Protein AF-A0A8W8IW56-F1 (afdb_monomer_lite)

Sequence (76 aa):
KAILLATVLFSIGTILLVVGALLLSGNISAEYADRTWPVLIIGALMFIPGAYHVRIAYYAYKGYDGFSYDDIPEFD

Radius of gyration: 15.94 Å; chains: 1; bounding box: 30×25×46 Å

Structure (mmCIF, N/CA/C/O backbone):
data_AF-A0A8W8IW56-F1
#
_entry.id   AF-A0A8W8IW56-F1
#
loop_
_atom_site.group_PDB
_atom_site.id
_atom_site.type_symbol
_atom_site.label_atom_id
_atom_site.label_alt_id
_atom_site.label_comp_id
_atom_site.label_asym_id
_atom_site.label_entity_id
_atom_site.label_seq_id
_atom_site.pdbx_PDB_ins_code
_atom_site.Cartn_x
_atom_site.Cartn_y
_atom_site.Cartn_z
_atom_site.occupancy
_atom_site.B_iso_or_equiv
_atom_site.auth_seq_id
_atom_site.auth_comp_id
_atom_site.auth_asym_id
_atom_site.auth_atom_id
_atom_site.pdbx_PDB_model_num
ATOM 1 N N . LYS A 1 1 ? -16.797 5.103 6.730 1.00 58.44 1 LYS A N 1
ATOM 2 C CA . LYS A 1 1 ? -16.216 5.559 5.433 1.00 58.44 1 LYS A CA 1
ATOM 3 C C . LYS A 1 1 ? -14.693 5.374 5.370 1.00 58.44 1 LYS A C 1
ATOM 5 O O . LYS A 1 1 ? -14.205 4.868 4.368 1.00 58.44 1 LYS A O 1
ATOM 10 N N . ALA A 1 2 ? -13.964 5.678 6.450 1.00 69.38 2 ALA A N 1
ATOM 11 C CA . ALA A 1 2 ? -12.506 5.538 6.555 1.00 69.38 2 ALA A CA 1
ATOM 12 C C . ALA A 1 2 ? -11.948 4.148 6.179 1.00 69.38 2 ALA A C 1
ATOM 14 O O . ALA A 1 2 ? -10.968 4.052 5.453 1.00 69.38 2 ALA A O 1
ATOM 15 N N . ILE A 1 3 ? -12.612 3.066 6.606 1.00 71.56 3 ILE A N 1
ATOM 16 C CA . ILE A 1 3 ? -12.185 1.685 6.312 1.00 71.56 3 ILE A CA 1
ATOM 17 C C . ILE A 1 3 ? -12.247 1.378 4.809 1.00 71.56 3 ILE A C 1
ATOM 19 O O . ILE A 1 3 ? -11.361 0.713 4.274 1.00 71.56 3 ILE A O 1
ATOM 23 N N . LEU A 1 4 ? -13.270 1.886 4.112 1.00 76.25 4 LEU A N 1
ATOM 24 C CA . LEU A 1 4 ? -13.400 1.712 2.665 1.00 76.25 4 LEU A CA 1
ATOM 25 C C . LEU A 1 4 ? -12.239 2.407 1.948 1.00 76.25 4 LEU A C 1
ATOM 27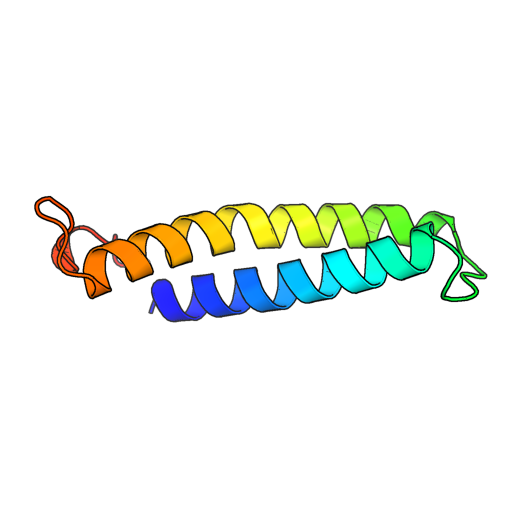 O O . LEU A 1 4 ? -11.579 1.798 1.113 1.00 76.25 4 LEU A O 1
ATOM 31 N N . LEU A 1 5 ? -11.946 3.651 2.338 1.00 79.62 5 LEU A N 1
ATOM 32 C CA . LEU A 1 5 ? -10.829 4.420 1.798 1.00 79.62 5 LEU A CA 1
ATOM 33 C C . LEU A 1 5 ? -9.488 3.725 2.078 1.00 79.62 5 LEU A C 1
ATOM 35 O O . LEU A 1 5 ? -8.716 3.505 1.152 1.00 79.62 5 LEU A O 1
ATOM 39 N N . ALA A 1 6 ? -9.251 3.273 3.309 1.00 80.94 6 ALA A N 1
ATOM 40 C CA . ALA A 1 6 ? -8.061 2.510 3.682 1.00 80.94 6 ALA A CA 1
ATOM 41 C C . ALA A 1 6 ? -7.879 1.232 2.853 1.00 80.94 6 ALA A C 1
ATOM 43 O O . ALA A 1 6 ? -6.778 0.947 2.386 1.00 80.94 6 ALA A O 1
ATOM 44 N N . THR A 1 7 ? -8.964 0.487 2.635 1.00 78.31 7 THR A N 1
ATOM 45 C CA . THR A 1 7 ? -8.946 -0.745 1.835 1.00 78.31 7 THR A CA 1
ATOM 46 C C . THR A 1 7 ? -8.619 -0.441 0.375 1.00 78.31 7 THR A C 1
ATOM 48 O O . THR A 1 7 ? -7.833 -1.159 -0.243 1.00 78.31 7 THR A O 1
ATOM 51 N N . VAL A 1 8 ? -9.161 0.649 -0.173 1.00 84.38 8 VAL A N 1
ATOM 52 C CA . VAL A 1 8 ? -8.866 1.104 -1.539 1.00 84.38 8 VAL A CA 1
ATOM 53 C C . VAL A 1 8 ? -7.407 1.552 -1.662 1.00 84.38 8 VAL A C 1
ATOM 55 O O . VAL A 1 8 ? -6.716 1.093 -2.570 1.00 84.38 8 VAL A O 1
ATOM 58 N N . LEU A 1 9 ? -6.907 2.374 -0.732 1.00 86.12 9 LEU A N 1
ATOM 59 C CA . LEU A 1 9 ? -5.505 2.811 -0.709 1.00 86.12 9 LEU A CA 1
ATOM 60 C C . LEU A 1 9 ? -4.546 1.622 -0.602 1.00 86.12 9 LEU A C 1
ATOM 62 O O . LEU A 1 9 ? -3.577 1.549 -1.354 1.00 86.12 9 LEU A O 1
ATOM 66 N N . PHE A 1 10 ? -4.844 0.670 0.283 1.00 86.06 10 PHE A N 1
ATOM 67 C CA . PHE A 1 10 ? -4.064 -0.553 0.446 1.00 86.06 10 PHE A CA 1
ATOM 68 C C . PHE A 1 10 ? -4.040 -1.386 -0.838 1.00 86.06 10 PHE A C 1
ATOM 70 O O . PHE A 1 10 ? -2.975 -1.815 -1.283 1.00 86.06 10 PHE A O 1
ATOM 77 N N . SER A 1 11 ? -5.206 -1.585 -1.458 1.00 89.31 11 SER A N 1
ATOM 78 C CA . SER A 1 11 ? -5.340 -2.391 -2.675 1.00 89.31 11 SER A CA 1
ATOM 79 C C . SER A 1 11 ? -4.576 -1.762 -3.840 1.00 89.31 11 SER A C 1
ATOM 81 O O . SER A 1 11 ? -3.769 -2.431 -4.484 1.00 89.31 11 SER A O 1
ATOM 83 N N . ILE A 1 12 ? -4.765 -0.459 -4.070 1.00 90.94 12 ILE A N 1
ATOM 84 C CA . ILE A 1 12 ? -4.080 0.275 -5.142 1.00 90.94 12 ILE A CA 1
ATOM 85 C C . ILE A 1 12 ? -2.571 0.344 -4.873 1.00 90.94 12 ILE A C 1
ATOM 87 O O . ILE A 1 12 ? -1.782 0.072 -5.775 1.00 90.94 12 ILE A O 1
ATOM 91 N N . GLY A 1 13 ? -2.156 0.636 -3.636 1.00 89.31 13 GLY A N 1
ATOM 92 C CA . GLY A 1 13 ? -0.745 0.659 -3.246 1.00 89.31 13 GLY A CA 1
ATOM 93 C C . GLY A 1 13 ? -0.055 -0.689 -3.463 1.00 89.31 13 GLY A C 1
ATOM 94 O O . GLY A 1 13 ? 1.034 -0.739 -4.029 1.00 89.31 13 GLY A O 1
ATOM 95 N N . THR A 1 14 ? -0.722 -1.793 -3.112 1.00 91.38 14 THR A N 1
ATOM 96 C CA . THR A 1 14 ? -0.213 -3.156 -3.348 1.00 91.38 14 THR A CA 1
ATOM 97 C C . THR A 1 14 ? -0.042 -3.437 -4.839 1.00 91.38 14 THR A C 1
ATOM 99 O O . THR A 1 14 ? 1.004 -3.934 -5.248 1.00 91.38 14 THR A O 1
ATOM 102 N N . ILE A 1 15 ? -1.032 -3.086 -5.667 1.00 92.56 15 ILE A N 1
ATOM 103 C CA . ILE A 1 15 ? -0.956 -3.274 -7.124 1.00 92.56 15 ILE A CA 1
ATOM 104 C C . ILE A 1 15 ? 0.221 -2.481 -7.704 1.00 92.56 15 ILE A C 1
ATOM 106 O O . ILE A 1 15 ? 1.015 -3.035 -8.462 1.00 92.56 15 ILE A O 1
ATOM 110 N N . LEU A 1 16 ? 0.375 -1.212 -7.318 1.00 90.25 16 LEU A N 1
ATOM 111 C CA . LEU A 1 16 ? 1.479 -0.366 -7.779 1.00 90.25 16 LEU A CA 1
ATOM 112 C C . LEU A 1 16 ? 2.845 -0.912 -7.347 1.00 90.25 16 LEU A C 1
ATOM 114 O O . LEU A 1 16 ? 3.777 -0.904 -8.148 1.00 90.25 16 LEU A O 1
ATOM 118 N N . LEU A 1 17 ? 2.964 -1.441 -6.126 1.00 92.12 17 LEU A N 1
ATOM 119 C CA . LEU A 1 17 ? 4.193 -2.081 -5.654 1.00 92.12 17 LEU A CA 1
ATOM 120 C C . LEU A 1 17 ? 4.524 -3.352 -6.440 1.00 92.12 17 LEU A C 1
ATOM 122 O O . LEU A 1 17 ? 5.675 -3.536 -6.827 1.00 92.12 17 LEU A O 1
ATOM 126 N N . VAL A 1 18 ? 3.533 -4.203 -6.719 1.00 91.56 18 VAL A N 1
ATOM 127 C CA . VAL A 1 18 ? 3.726 -5.419 -7.527 1.00 91.56 18 VAL A CA 1
ATOM 128 C C . VAL A 1 18 ? 4.160 -5.056 -8.945 1.00 91.56 18 VAL A C 1
ATOM 130 O O . VAL A 1 18 ? 5.141 -5.603 -9.446 1.00 91.56 18 VAL A O 1
ATOM 133 N N . VAL A 1 19 ? 3.483 -4.096 -9.579 1.00 88.56 19 VAL A N 1
ATOM 134 C CA . VAL A 1 19 ? 3.837 -3.623 -10.925 1.00 88.56 19 VAL A CA 1
ATOM 135 C C . VAL A 1 19 ? 5.234 -3.000 -10.936 1.00 88.56 19 VAL A C 1
ATOM 137 O O . VAL A 1 19 ? 6.048 -3.343 -11.791 1.00 88.56 19 VAL A O 1
ATOM 140 N N . GLY A 1 20 ? 5.553 -2.141 -9.966 1.00 86.62 20 GLY A N 1
ATOM 141 C CA . GLY A 1 20 ? 6.878 -1.540 -9.826 1.00 86.62 20 GLY A CA 1
ATOM 142 C C . GLY A 1 20 ? 7.983 -2.576 -9.592 1.00 86.62 20 GLY A C 1
ATOM 143 O O . GLY A 1 20 ? 9.059 -2.463 -10.172 1.00 86.62 20 GLY A O 1
ATOM 144 N N . ALA A 1 21 ? 7.717 -3.623 -8.807 1.00 87.88 21 ALA A N 1
ATOM 145 C CA . ALA A 1 21 ? 8.669 -4.706 -8.569 1.00 87.88 21 ALA A CA 1
ATOM 146 C C . ALA A 1 21 ? 8.900 -5.559 -9.828 1.00 87.88 21 ALA A C 1
ATOM 148 O O . ALA A 1 21 ? 10.038 -5.925 -10.121 1.00 87.88 21 ALA A O 1
ATOM 149 N N . LEU A 1 22 ? 7.847 -5.839 -10.605 1.00 87.94 22 LEU A N 1
ATOM 150 C CA . LEU A 1 22 ? 7.955 -6.555 -11.882 1.00 87.94 22 LEU A CA 1
ATOM 151 C C . LEU A 1 22 ? 8.738 -5.754 -12.931 1.00 87.94 22 LEU A C 1
ATOM 153 O O . LEU A 1 22 ? 9.550 -6.335 -13.654 1.00 87.94 22 LEU A O 1
ATOM 157 N N . LEU A 1 23 ? 8.528 -4.434 -12.977 1.00 85.88 23 LEU A N 1
ATOM 158 C CA . LEU A 1 23 ? 9.304 -3.507 -13.807 1.00 85.88 23 LEU A CA 1
ATOM 159 C C . LEU A 1 23 ? 10.781 -3.485 -13.383 1.00 85.88 23 LEU A C 1
ATOM 161 O O . LEU A 1 23 ? 11.658 -3.630 -14.230 1.00 85.88 23 LEU A O 1
ATOM 165 N N . LEU A 1 24 ? 11.065 -3.381 -12.078 1.00 83.69 24 LEU A N 1
ATOM 166 C CA . LEU A 1 24 ? 12.437 -3.348 -11.553 1.00 83.69 24 LEU A CA 1
ATOM 167 C C . LEU A 1 24 ? 13.182 -4.668 -11.789 1.00 83.69 24 LEU A C 1
ATOM 169 O O . LEU A 1 24 ? 14.366 -4.668 -12.110 1.00 83.69 24 LEU A O 1
ATOM 173 N N . SER A 1 25 ? 12.485 -5.795 -11.651 1.00 84.44 25 SER A N 1
ATOM 174 C CA . SER A 1 25 ? 13.047 -7.128 -11.874 1.00 84.44 25 SER A CA 1
ATOM 175 C C . SER A 1 25 ? 13.294 -7.445 -13.358 1.00 84.44 25 SER A C 1
ATOM 177 O O . SER A 1 25 ? 13.791 -8.531 -13.657 1.00 84.44 25 SER A O 1
ATOM 179 N N . GLY A 1 26 ? 12.916 -6.559 -14.287 1.00 79.12 26 GLY A N 1
ATOM 180 C CA . GLY A 1 26 ? 13.078 -6.770 -15.728 1.00 79.12 26 GLY A CA 1
ATOM 181 C C . GLY A 1 26 ? 12.135 -7.820 -16.325 1.00 79.12 26 GLY A C 1
ATOM 182 O O . GLY A 1 26 ? 12.316 -8.209 -17.474 1.00 79.12 26 GLY A O 1
ATOM 183 N N . ASN A 1 27 ? 11.119 -8.269 -15.572 1.00 81.19 27 ASN A N 1
ATOM 184 C CA . ASN A 1 27 ? 10.070 -9.158 -16.093 1.00 81.19 27 ASN A CA 1
ATOM 185 C C . ASN A 1 27 ? 9.179 -8.432 -17.111 1.00 81.19 27 ASN A C 1
ATOM 187 O O . ASN A 1 27 ? 8.618 -9.054 -18.010 1.00 81.19 27 ASN A O 1
ATOM 191 N N . ILE A 1 28 ? 9.052 -7.111 -16.970 1.00 77.44 28 ILE A N 1
ATOM 192 C CA . ILE A 1 28 ? 8.402 -6.232 -17.939 1.00 77.44 28 ILE A CA 1
ATOM 193 C C . ILE A 1 28 ? 9.505 -5.388 -18.577 1.00 77.44 28 ILE A C 1
ATOM 195 O O . ILE A 1 28 ? 10.274 -4.744 -17.864 1.00 77.44 28 ILE A O 1
ATOM 199 N N . SER A 1 29 ? 9.585 -5.392 -19.911 1.00 67.88 29 SER A N 1
ATOM 200 C CA . SER A 1 29 ? 10.493 -4.523 -20.666 1.00 67.88 29 SER A CA 1
ATOM 201 C C . SER A 1 29 ? 10.122 -3.062 -20.399 1.00 67.88 29 SER A C 1
ATOM 203 O O . SER A 1 29 ? 9.189 -2.513 -20.982 1.00 67.88 29 SER A O 1
ATOM 205 N N . ALA A 1 30 ? 10.815 -2.451 -19.443 1.00 64.38 30 ALA A N 1
ATOM 206 C CA . ALA A 1 30 ? 10.670 -1.046 -19.126 1.00 64.38 30 ALA A CA 1
ATOM 207 C C . ALA A 1 30 ? 11.607 -0.255 -20.043 1.00 64.38 30 ALA A C 1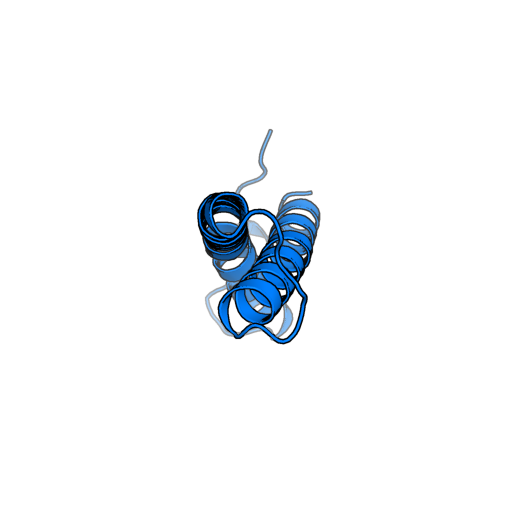
ATOM 209 O O . ALA A 1 30 ? 12.771 -0.042 -19.718 1.00 64.38 30 ALA A O 1
ATOM 210 N N . GLU A 1 31 ? 11.091 0.208 -21.184 1.00 66.25 31 GLU A N 1
ATOM 211 C CA . GLU A 1 31 ? 11.797 1.163 -22.058 1.00 66.25 31 GLU A CA 1
ATOM 212 C C . GLU A 1 31 ? 12.191 2.447 -21.295 1.00 66.25 31 GLU A C 1
ATOM 214 O O . GLU A 1 31 ? 13.161 3.119 -21.631 1.00 66.25 31 GLU A O 1
ATOM 219 N N . TYR A 1 32 ? 11.487 2.736 -20.192 1.00 65.19 32 TYR A N 1
ATOM 220 C CA . TYR A 1 32 ? 11.764 3.834 -19.272 1.00 65.19 32 TYR A CA 1
ATOM 221 C C . TYR A 1 32 ? 11.987 3.312 -17.848 1.00 65.19 32 TYR A C 1
ATOM 223 O O . TYR A 1 32 ? 11.102 3.418 -16.994 1.00 65.19 32 TYR A O 1
ATOM 231 N N . ALA A 1 33 ? 13.174 2.763 -17.576 1.00 66.00 33 ALA A N 1
ATOM 232 C CA . ALA A 1 33 ? 13.579 2.337 -16.231 1.00 66.00 33 ALA A CA 1
ATOM 233 C C . ALA A 1 33 ? 13.389 3.453 -15.179 1.00 66.00 33 ALA A C 1
ATOM 235 O O . ALA A 1 33 ? 12.966 3.177 -14.054 1.00 66.00 33 ALA A O 1
ATOM 236 N N . ASP A 1 34 ? 13.569 4.714 -15.582 1.00 72.00 34 ASP A N 1
ATOM 237 C CA . ASP A 1 34 ? 13.389 5.908 -14.745 1.00 72.00 34 ASP A CA 1
ATOM 238 C C . ASP A 1 34 ? 11.962 6.068 -14.199 1.00 72.00 34 ASP A C 1
ATOM 240 O O . ASP A 1 34 ? 11.757 6.669 -13.144 1.00 72.00 34 ASP A O 1
ATOM 244 N N . ARG A 1 35 ? 10.952 5.505 -14.879 1.00 74.19 35 ARG A N 1
ATOM 245 C CA . ARG A 1 35 ? 9.544 5.573 -14.447 1.00 74.19 35 ARG A CA 1
ATOM 246 C C . ARG A 1 35 ? 9.191 4.531 -13.385 1.00 74.19 35 ARG A C 1
ATOM 248 O O . ARG A 1 35 ? 8.146 4.648 -12.751 1.00 74.19 35 ARG A O 1
ATOM 255 N N . THR A 1 36 ? 10.064 3.555 -13.144 1.00 82.75 36 THR A N 1
ATOM 256 C CA . THR A 1 36 ? 9.847 2.480 -12.162 1.00 82.75 36 THR A CA 1
ATOM 257 C C . THR A 1 36 ? 9.909 2.996 -10.725 1.00 82.75 36 THR A C 1
ATOM 259 O O . THR A 1 36 ? 9.069 2.649 -9.895 1.00 82.75 36 THR A O 1
ATOM 262 N N . TRP A 1 37 ? 10.875 3.870 -10.433 1.00 84.00 37 TRP A N 1
ATOM 263 C CA . TRP A 1 37 ? 11.076 4.433 -9.097 1.00 84.00 37 TRP A CA 1
ATOM 264 C C . TRP A 1 37 ? 9.878 5.257 -8.601 1.00 84.00 37 TRP A C 1
ATOM 266 O O . TRP A 1 37 ? 9.414 4.992 -7.491 1.00 84.00 37 TRP A O 1
ATOM 276 N N . PRO A 1 38 ? 9.300 6.181 -9.395 1.00 89.75 38 PRO A N 1
ATOM 277 C CA . PRO A 1 38 ? 8.072 6.878 -9.019 1.00 89.75 38 PRO A CA 1
ATOM 278 C C . PRO A 1 38 ? 6.905 5.939 -8.693 1.00 89.75 38 PRO A C 1
ATOM 280 O O 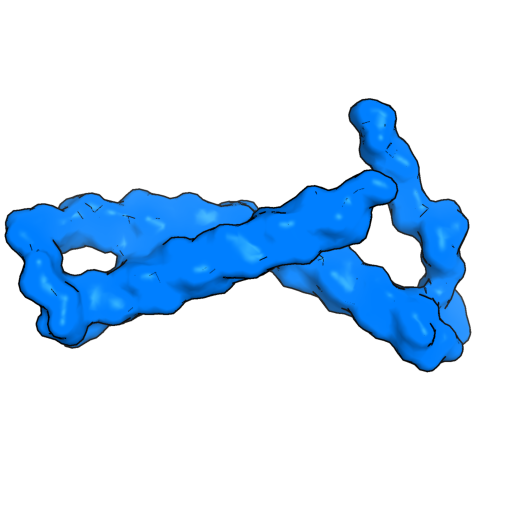. PRO A 1 38 ? 6.209 6.159 -7.705 1.00 89.75 38 PRO A O 1
ATOM 283 N N . VAL A 1 39 ? 6.707 4.875 -9.479 1.00 87.88 39 VAL A N 1
ATOM 284 C CA . VAL A 1 39 ? 5.616 3.906 -9.265 1.00 87.88 39 VAL A CA 1
ATOM 285 C C . VAL A 1 39 ? 5.784 3.176 -7.932 1.00 87.88 39 VAL A C 1
ATOM 287 O O . VAL A 1 39 ? 4.820 3.054 -7.176 1.00 87.88 39 VAL A O 1
ATOM 290 N N . LEU A 1 40 ? 7.009 2.756 -7.603 1.00 89.06 40 LEU A N 1
ATOM 291 C CA . LEU A 1 40 ? 7.319 2.124 -6.319 1.00 89.06 40 LEU A CA 1
ATOM 292 C C . LEU A 1 40 ? 7.131 3.080 -5.136 1.00 89.06 40 LEU A C 1
ATOM 294 O O . LEU A 1 40 ? 6.545 2.693 -4.126 1.00 89.06 40 LEU A O 1
ATOM 298 N N . ILE A 1 41 ? 7.587 4.329 -5.264 1.00 91.19 41 ILE A N 1
ATOM 299 C CA . ILE A 1 41 ? 7.462 5.343 -4.207 1.00 91.19 41 ILE A CA 1
ATOM 300 C C . ILE A 1 41 ? 5.987 5.658 -3.940 1.00 91.19 41 ILE A C 1
ATOM 302 O O . ILE A 1 41 ? 5.554 5.642 -2.788 1.00 91.19 41 ILE A O 1
ATOM 306 N N . ILE A 1 42 ? 5.196 5.894 -4.990 1.00 92.06 42 ILE A N 1
ATOM 307 C CA . ILE A 1 42 ? 3.759 6.170 -4.861 1.00 92.06 42 ILE A CA 1
ATOM 308 C C . ILE A 1 42 ? 3.033 4.947 -4.289 1.00 92.06 42 ILE A C 1
ATOM 310 O O . ILE A 1 42 ? 2.233 5.088 -3.364 1.00 92.06 42 ILE A O 1
ATOM 314 N N . GLY A 1 43 ? 3.352 3.743 -4.775 1.00 90.31 43 GLY A N 1
ATOM 315 C CA . GLY A 1 43 ? 2.798 2.497 -4.249 1.00 90.31 43 GLY A CA 1
ATOM 316 C C . GLY A 1 43 ? 3.064 2.327 -2.752 1.00 90.31 43 GLY A C 1
ATOM 317 O O . GLY A 1 43 ? 2.135 2.046 -1.996 1.00 90.31 43 GLY A O 1
ATOM 318 N N . ALA A 1 44 ? 4.295 2.584 -2.300 1.00 90.44 44 ALA A N 1
ATOM 319 C CA . ALA A 1 44 ? 4.664 2.527 -0.886 1.00 90.44 44 ALA A CA 1
ATOM 320 C C . ALA A 1 44 ? 3.918 3.577 -0.045 1.00 90.44 44 ALA A C 1
ATOM 322 O O . ALA A 1 44 ? 3.376 3.245 1.011 1.00 90.44 44 ALA A O 1
ATOM 323 N N . LEU A 1 45 ? 3.837 4.822 -0.529 1.00 90.94 45 LEU A N 1
ATOM 324 C CA . LEU A 1 45 ? 3.126 5.911 0.149 1.00 90.94 45 LEU A CA 1
ATOM 325 C C . LEU A 1 45 ? 1.631 5.629 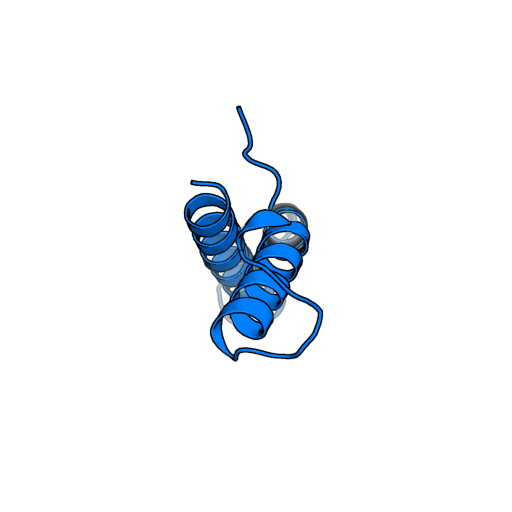0.312 1.00 90.94 45 LEU A C 1
ATOM 327 O O . LEU A 1 45 ? 1.058 5.995 1.333 1.00 90.94 45 LEU A O 1
ATOM 331 N N . MET A 1 46 ? 0.999 4.969 -0.661 1.00 87.75 46 MET A N 1
ATOM 332 C CA . MET A 1 46 ? -0.409 4.565 -0.571 1.00 87.75 46 MET A CA 1
ATOM 333 C C . MET A 1 46 ? -0.602 3.311 0.293 1.00 87.75 46 MET A C 1
ATOM 335 O O . MET A 1 46 ? -1.597 3.193 1.011 1.00 87.75 46 MET A O 1
ATOM 339 N N . PHE A 1 47 ? 0.360 2.386 0.258 1.00 87.12 47 PHE A N 1
ATOM 340 C CA . PHE A 1 47 ? 0.311 1.128 0.996 1.00 87.12 47 PHE A CA 1
ATOM 341 C C . PHE A 1 47 ? 0.438 1.323 2.511 1.00 87.12 47 PHE A C 1
ATOM 343 O O . PHE A 1 47 ? -0.331 0.716 3.250 1.00 87.12 47 PHE A O 1
ATOM 350 N N . ILE A 1 48 ? 1.356 2.173 2.986 1.00 84.44 48 ILE A N 1
ATOM 351 C CA . ILE A 1 48 ? 1.613 2.386 4.426 1.00 84.44 48 ILE A CA 1
ATOM 352 C C . ILE A 1 48 ? 0.345 2.791 5.212 1.00 84.44 48 ILE A C 1
ATOM 354 O O . ILE A 1 48 ? -0.010 2.077 6.157 1.00 84.44 48 ILE A O 1
ATOM 358 N N . PRO A 1 49 ? -0.376 3.875 4.854 1.00 82.88 49 PRO A N 1
ATOM 359 C CA . PRO A 1 49 ? -1.589 4.268 5.567 1.00 82.88 49 PRO A CA 1
ATOM 360 C C . PRO A 1 49 ? -2.725 3.256 5.358 1.00 82.88 49 PRO A C 1
ATOM 362 O O . PRO A 1 49 ? -3.448 2.942 6.304 1.00 82.88 49 PRO A O 1
ATOM 365 N N . GLY A 1 50 ? -2.856 2.681 4.156 1.00 83.62 50 GLY A N 1
ATOM 366 C CA . GLY A 1 50 ? -3.862 1.656 3.872 1.00 83.62 50 GLY A CA 1
ATOM 367 C C . GLY A 1 50 ? -3.688 0.404 4.740 1.00 83.62 50 GLY A C 1
ATOM 368 O O . GLY A 1 50 ? -4.641 -0.053 5.368 1.00 83.62 50 GLY A O 1
ATOM 369 N N . ALA A 1 51 ? -2.462 -0.115 4.839 1.00 78.62 51 ALA A N 1
ATOM 370 C CA . ALA A 1 51 ? -2.131 -1.302 5.623 1.00 78.62 51 ALA A CA 1
ATOM 371 C C . ALA A 1 51 ? -2.356 -1.079 7.123 1.00 78.62 51 ALA A C 1
ATOM 373 O O . ALA A 1 51 ? -2.887 -1.959 7.802 1.00 78.62 51 ALA A O 1
ATOM 374 N N . TYR A 1 52 ? -1.990 0.100 7.635 1.00 79.38 52 TYR A N 1
ATOM 375 C CA . TYR A 1 52 ? -2.196 0.466 9.036 1.00 79.38 52 TYR A CA 1
ATOM 376 C C . TYR A 1 52 ? -3.683 0.424 9.417 1.00 79.38 52 TYR A C 1
ATOM 378 O O . TYR A 1 52 ? -4.066 -0.254 10.373 1.00 79.38 52 TYR A O 1
ATOM 386 N N . HIS A 1 53 ? -4.534 1.078 8.626 1.00 79.94 53 HIS A N 1
ATOM 387 C CA . HIS A 1 53 ? -5.968 1.139 8.901 1.00 79.94 53 HIS A CA 1
ATOM 388 C C . HIS A 1 53 ? -6.685 -0.196 8.647 1.00 79.94 53 HIS A C 1
ATOM 390 O O . HIS A 1 53 ? -7.551 -0.571 9.437 1.00 79.94 53 HIS A O 1
ATOM 396 N N . VAL A 1 54 ? -6.305 -0.954 7.609 1.00 78.06 54 VAL A N 1
ATOM 397 C CA . VAL A 1 54 ? -6.856 -2.301 7.358 1.00 78.06 54 VAL A CA 1
ATOM 398 C C . VAL A 1 54 ? -6.485 -3.263 8.487 1.00 78.06 54 VAL A C 1
ATOM 400 O O . VA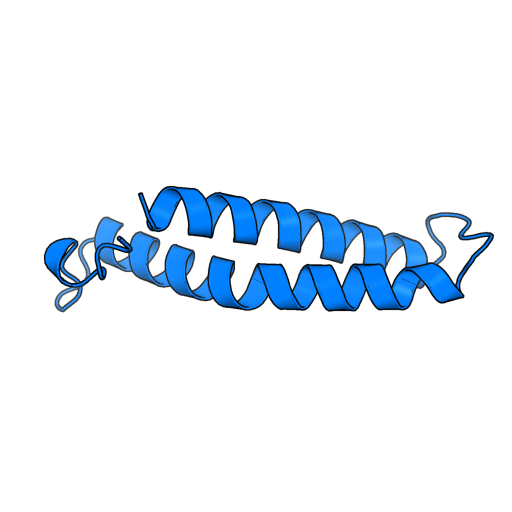L A 1 54 ? -7.335 -4.031 8.932 1.00 78.06 54 VAL A O 1
ATOM 403 N N . ARG A 1 55 ? -5.250 -3.201 9.006 1.00 76.06 55 ARG A N 1
ATOM 404 C CA . ARG A 1 55 ? -4.808 -4.018 10.148 1.00 76.06 55 ARG A CA 1
ATOM 405 C C . ARG A 1 55 ? -5.648 -3.741 11.395 1.00 76.06 55 ARG A C 1
ATOM 407 O O . ARG A 1 55 ? -6.093 -4.685 12.040 1.00 76.06 55 ARG A O 1
ATOM 414 N N . ILE A 1 56 ? -5.874 -2.470 11.723 1.00 73.12 56 ILE A N 1
ATOM 415 C CA . ILE A 1 56 ? -6.698 -2.075 12.876 1.00 73.12 56 ILE A CA 1
ATOM 416 C C . ILE A 1 56 ? -8.144 -2.538 12.685 1.00 73.12 56 ILE A C 1
ATOM 418 O O . ILE A 1 56 ? -8.699 -3.174 13.576 1.00 73.12 56 ILE A O 1
ATOM 422 N N . ALA A 1 57 ? -8.723 -2.311 11.503 1.00 72.56 57 ALA A N 1
ATOM 423 C CA . ALA A 1 57 ? -10.074 -2.767 11.185 1.00 72.56 57 ALA A CA 1
ATOM 424 C C . ALA A 1 57 ? -10.205 -4.300 11.253 1.00 72.56 57 ALA A C 1
ATOM 426 O O . ALA A 1 57 ? -11.215 -4.814 11.724 1.00 72.56 57 ALA A O 1
ATOM 427 N N . TYR A 1 58 ? -9.176 -5.039 10.828 1.00 70.75 58 TYR A N 1
ATOM 428 C CA . TYR A 1 58 ? -9.145 -6.497 10.919 1.00 70.75 58 TYR A CA 1
ATOM 429 C C . TYR A 1 58 ? -9.090 -6.990 12.371 1.00 70.75 58 TYR A C 1
ATOM 431 O O . TYR A 1 58 ? -9.801 -7.932 12.719 1.00 70.75 58 TYR A O 1
ATOM 439 N N . TYR A 1 59 ? -8.286 -6.358 13.235 1.00 69.44 59 TYR A N 1
ATOM 440 C CA . TYR A 1 59 ? -8.252 -6.708 14.661 1.00 69.44 59 TYR A CA 1
ATOM 441 C C . TYR A 1 59 ? -9.544 -6.335 15.395 1.00 69.44 59 TYR A C 1
ATOM 443 O O . TYR A 1 59 ? -10.001 -7.130 16.216 1.00 69.44 59 TYR A O 1
ATOM 451 N N . ALA A 1 60 ? -10.166 -5.205 15.047 1.00 66.00 60 ALA A N 1
ATOM 452 C CA . ALA A 1 60 ? -11.488 -4.828 15.545 1.00 66.00 60 ALA A CA 1
ATOM 453 C C . ALA A 1 60 ? -12.565 -5.841 15.108 1.00 66.00 60 ALA A C 1
ATOM 455 O O . ALA A 1 60 ? -13.348 -6.307 15.930 1.00 66.00 60 ALA A O 1
ATOM 456 N N . TYR A 1 61 ? -12.554 -6.277 13.840 1.00 63.88 61 TYR A N 1
ATOM 457 C CA . TYR A 1 61 ? -13.468 -7.315 13.340 1.00 63.88 61 TYR A CA 1
ATOM 458 C C . TYR A 1 61 ? -13.279 -8.666 14.044 1.00 63.88 61 TYR A C 1
ATOM 460 O O . TYR A 1 61 ? -14.246 -9.385 14.287 1.00 63.88 61 TYR A O 1
ATOM 468 N N . LYS A 1 62 ? -12.037 -9.020 14.399 1.00 68.19 62 LYS A N 1
ATOM 469 C CA . LYS A 1 62 ? -11.733 -10.252 15.139 1.00 68.19 62 LYS A CA 1
ATOM 470 C C . LYS A 1 62 ? -12.103 -10.209 16.628 1.00 68.19 62 LYS A C 1
ATOM 472 O O . LYS A 1 62 ? -11.947 -11.237 17.282 1.00 68.19 62 LYS A O 1
ATOM 477 N N . GLY A 1 63 ? -12.582 -9.078 17.153 1.00 57.34 63 GLY A N 1
ATOM 478 C CA . GLY A 1 63 ? -13.052 -8.964 18.536 1.00 57.34 63 GLY A CA 1
ATOM 479 C C . GLY A 1 63 ? -11.943 -9.076 19.585 1.00 57.34 63 GLY A C 1
ATOM 480 O O . GLY A 1 63 ? -12.180 -9.607 20.665 1.00 57.34 63 GLY A O 1
ATOM 481 N N . TYR A 1 64 ? -10.722 -8.633 19.265 1.00 54.25 64 TYR A N 1
ATOM 482 C CA . TYR A 1 64 ? -9.650 -8.527 20.260 1.00 54.25 64 TYR A CA 1
ATOM 483 C C . TYR A 1 64 ? -9.991 -7.428 21.284 1.00 54.25 64 TYR A C 1
ATOM 485 O O . TYR A 1 64 ? -10.255 -6.290 20.893 1.00 54.25 64 TYR A O 1
ATOM 493 N N . ASP A 1 65 ? -9.957 -7.763 22.580 1.00 47.03 65 ASP A N 1
ATOM 494 C CA . ASP A 1 65 ? -10.221 -6.827 23.683 1.00 47.03 65 ASP A CA 1
ATOM 495 C C . ASP A 1 65 ? -9.316 -5.585 23.588 1.00 47.03 65 ASP A C 1
ATOM 497 O O . ASP A 1 65 ? -8.087 -5.697 23.551 1.00 47.03 65 ASP A O 1
ATOM 501 N N . GLY A 1 66 ? -9.935 -4.399 23.537 1.00 55.53 66 GLY A N 1
ATOM 502 C CA . GLY A 1 66 ? -9.257 -3.099 23.423 1.00 55.53 66 GLY A CA 1
ATOM 503 C C . GLY A 1 66 ? -9.341 -2.408 22.053 1.00 55.53 66 GLY A C 1
ATOM 504 O O . GLY A 1 66 ? -8.748 -1.346 21.896 1.00 55.53 66 GLY A O 1
ATOM 505 N N . PHE A 1 67 ? -10.062 -2.973 21.077 1.00 52.09 67 PHE A N 1
ATOM 506 C CA . PHE A 1 67 ? -10.358 -2.320 19.793 1.00 52.09 67 PHE A CA 1
ATOM 507 C C . PHE A 1 67 ? -11.875 -2.233 19.571 1.00 52.09 67 PHE A C 1
ATOM 509 O O . PHE A 1 67 ? -12.485 -3.203 19.118 1.00 52.09 67 PHE A O 1
ATOM 516 N N . SER A 1 68 ? -12.492 -1.084 19.872 1.00 52.25 68 SER A N 1
ATOM 517 C CA . SER A 1 68 ? -13.879 -0.810 19.469 1.00 52.25 68 SER A CA 1
ATOM 518 C C . SER A 1 68 ? -13.917 -0.186 18.070 1.00 52.25 68 SER A C 1
ATOM 520 O O . SER A 1 68 ? -13.033 0.586 17.696 1.00 52.25 68 SER A O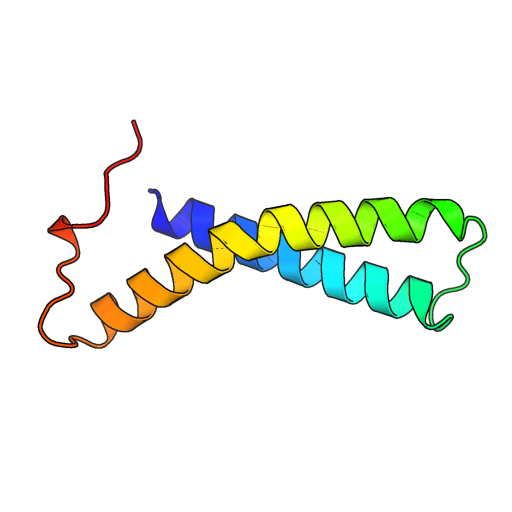 1
ATOM 522 N N . TYR A 1 69 ? -14.967 -0.473 17.294 1.00 51.47 69 TYR A N 1
ATOM 523 C CA . TYR A 1 69 ? -15.260 0.274 16.060 1.00 51.47 69 TYR A CA 1
ATOM 524 C C . TYR A 1 69 ? -15.492 1.772 16.332 1.00 51.47 69 TYR A C 1
ATOM 526 O O . TYR A 1 69 ? -15.318 2.577 15.418 1.00 51.47 69 TYR A O 1
ATOM 534 N N . ASP A 1 70 ? -15.822 2.129 17.576 1.00 54.50 70 ASP A N 1
ATOM 535 C CA . ASP A 1 70 ? -16.047 3.504 18.039 1.00 54.50 70 ASP A CA 1
ATOM 536 C C . ASP A 1 70 ? -14.751 4.325 18.193 1.00 54.50 70 ASP A C 1
ATOM 538 O O . ASP A 1 70 ? -14.806 5.550 18.228 1.00 54.50 70 ASP A O 1
ATOM 542 N N . ASP A 1 71 ? -13.578 3.677 18.241 1.00 55.00 71 ASP A N 1
ATOM 543 C CA . ASP A 1 71 ? -12.273 4.356 18.327 1.00 55.00 71 ASP A CA 1
ATOM 544 C C . ASP A 1 71 ? -11.702 4.725 16.947 1.00 55.00 71 ASP A C 1
ATOM 546 O O . ASP A 1 71 ? -10.623 5.314 16.840 1.00 55.00 71 ASP A O 1
ATOM 550 N N . ILE A 1 72 ? -12.392 4.351 15.865 1.00 55.78 72 ILE A N 1
ATOM 551 C CA . ILE A 1 72 ? -11.990 4.696 14.503 1.00 55.78 72 ILE A CA 1
ATOM 552 C C . ILE A 1 72 ? -12.422 6.147 14.266 1.00 55.78 72 ILE A C 1
ATOM 554 O O . ILE A 1 72 ? -13.624 6.389 14.166 1.00 55.78 72 ILE A O 1
ATOM 558 N N . PRO A 1 73 ? -11.486 7.111 14.130 1.00 58.56 73 PRO A N 1
ATOM 559 C CA . PRO A 1 73 ? -11.854 8.498 13.902 1.00 58.56 73 PRO A CA 1
ATOM 560 C C . PRO A 1 73 ? -12.710 8.582 12.641 1.00 58.56 73 PRO A C 1
ATOM 562 O O . PRO A 1 73 ? -12.306 8.132 11.558 1.00 58.56 73 PRO A O 1
ATOM 565 N N . GLU A 1 74 ? -13.911 9.131 12.784 1.00 52.94 74 GLU A N 1
ATOM 566 C CA . GLU A 1 74 ? -14.710 9.527 11.640 1.00 52.94 74 GLU A CA 1
ATOM 567 C C . GLU A 1 74 ? -13.954 10.656 10.938 1.00 52.94 74 GLU A C 1
ATOM 569 O O . GLU A 1 74 ? -13.773 11.742 11.476 1.00 52.94 74 GLU A O 1
ATOM 574 N N . PHE A 1 75 ? -13.429 10.362 9.751 1.00 50.41 75 PHE A N 1
ATOM 575 C CA . PHE A 1 75 ? -12.953 11.399 8.849 1.00 50.41 75 PHE A CA 1
ATOM 576 C C . PHE A 1 75 ? -14.187 12.141 8.325 1.00 50.41 75 PHE A C 1
ATOM 578 O O . PHE A 1 75 ? -14.967 11.546 7.568 1.00 50.41 75 PHE A O 1
ATOM 585 N N . ASP A 1 76 ? -14.360 13.384 8.775 1.00 48.41 76 ASP A N 1
ATOM 586 C CA . ASP A 1 76 ? -15.128 14.416 8.067 1.00 48.41 76 ASP A CA 1
ATOM 587 C C . ASP A 1 76 ? -14.334 14.887 6.836 1.00 48.41 76 ASP A C 1
ATOM 589 O O . ASP A 1 76 ? -13.107 15.124 6.982 1.00 48.41 76 ASP A O 1
#

pLDDT: mean 75.7, std 13.48, range [47.03, 92.56]

Foldseek 3Di:
DVLVQLQVLQVQLVVLLVVLVCLCVCVDPPPPNVVSVVSNVSSVVSNVSSVVSNVLVVCCVVVDPPRDPVPPDPDD

InterPro domains:
  IPR008590 Transmembrane protein 230/134 [PF05915] (1-75)
  IPR044234 Transmembrane protein 230 [PTHR15664] (1-74)

Secondary structure (DSSP, 8-state):
-HHHHHHHHHHHHHHHHHHHHHHHTTSS--TTGGGHHHHHHHHHHHHHHHHHHHHHHHHHHTT-TT--GGGS----

Organism: Magallana gigas (NCBI:txid29159)